Protein AF-A0A0N8T331-F1 (afdb_monomer)

Organism: NCBI:txid129140

Sequence (113 aa):
MDAYASVGMPLGYHHWSYGKHFLSTEKSYSRGQMGLAYEIVINSDPCIAYLMEENTICMQALVVAHACYGHNSFFKGNYLFRTWTDASSIIDYLVFAKQYIMQCEERHGIDAV

Nearest PDB structures (foldseek):
  7fdc-assembly1_M  TM=2.637E-01  e=2.717E+00  Saccharomyces cerevisiae S288C

pLDDT: mean 72.86, std 17.27, range [33.56, 93.19]

InterPro domains:
  IPR007390 Sporulation stage V, protein R [PTHR30029] (1-113)
  IPR056174 SpoVR protein-like, N-terminal [PF04293] (1-113)

Foldseek 3Di:
DVLVLQVVQPHHDPDVVSVVVVVVVVVCVVVVVDPAWDKDWQLAVVIDIDTDPPDDPVRVVVCCCCRVVNPSVCLVPDPCNVVPPHRHCPNVVSVVVSVVVVVCCVVPNPVRD

Structure (mmCIF, N/CA/C/O backbone):
data_AF-A0A0N8T331-F1
#
_entry.id   AF-A0A0N8T331-F1
#
loop_
_atom_site.group_PDB
_atom_site.id
_atom_site.type_symbol
_atom_site.label_atom_id
_atom_site.label_alt_id
_atom_site.label_comp_id
_atom_site.label_asym_id
_atom_site.label_entity_id
_atom_site.label_seq_id
_atom_site.pdbx_PDB_ins_code
_atom_site.Cartn_x
_atom_site.Cartn_y
_atom_site.Cartn_z
_atom_site.occupancy
_atom_site.B_iso_or_equiv
_atom_site.auth_seq_id
_atom_site.auth_comp_id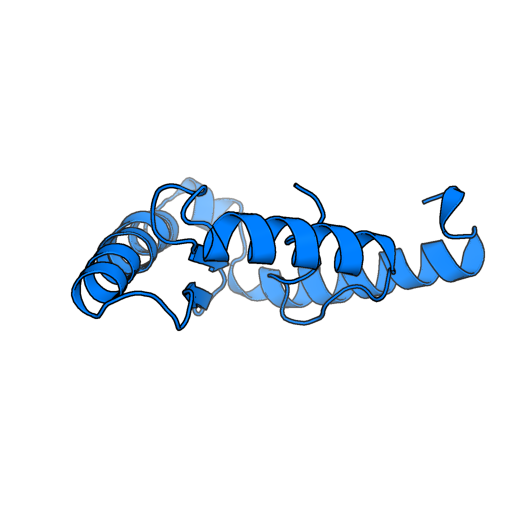
_atom_site.auth_asym_id
_atom_site.auth_atom_id
_atom_site.pdbx_PDB_model_num
ATOM 1 N N . MET A 1 1 ? 3.199 -15.869 -2.400 1.00 38.09 1 MET A N 1
ATOM 2 C CA . MET A 1 1 ? 3.435 -14.454 -2.046 1.00 38.09 1 MET A CA 1
ATOM 3 C C . MET A 1 1 ? 3.471 -13.552 -3.283 1.00 38.09 1 MET A C 1
ATOM 5 O O . MET A 1 1 ? 3.212 -12.371 -3.129 1.00 38.09 1 MET A O 1
ATOM 9 N N . ASP A 1 2 ? 3.626 -14.094 -4.499 1.00 39.03 2 ASP A N 1
ATOM 10 C CA . ASP A 1 2 ? 3.737 -13.302 -5.745 1.00 39.03 2 ASP A CA 1
ATOM 11 C C . ASP A 1 2 ? 2.418 -12.914 -6.438 1.00 39.03 2 ASP A C 1
ATOM 13 O O . ASP A 1 2 ? 2.415 -12.113 -7.366 1.00 39.03 2 ASP A O 1
ATOM 17 N N . ALA A 1 3 ? 1.269 -13.433 -5.993 1.00 33.56 3 ALA A N 1
ATOM 18 C CA . ALA A 1 3 ? -0.027 -13.146 -6.624 1.00 33.56 3 ALA A CA 1
ATOM 19 C C . ALA A 1 3 ? -0.638 -11.785 -6.245 1.00 33.56 3 ALA A C 1
ATOM 21 O O . ALA A 1 3 ? -1.575 -11.348 -6.896 1.00 33.56 3 ALA A O 1
ATOM 22 N N . TYR A 1 4 ? -0.121 -11.119 -5.208 1.00 42.78 4 TYR A N 1
ATOM 23 C CA . TYR A 1 4 ? -0.595 -9.795 -4.780 1.00 42.78 4 TYR A CA 1
ATOM 24 C C . TYR A 1 4 ? 0.462 -8.698 -4.929 1.00 42.78 4 TYR A C 1
ATOM 26 O O . TYR A 1 4 ? 0.085 -7.534 -4.985 1.00 42.78 4 TYR A O 1
ATOM 34 N N . ALA A 1 5 ? 1.741 -9.028 -5.157 1.00 38.44 5 ALA A N 1
ATOM 35 C CA . ALA A 1 5 ? 2.649 -8.090 -5.830 1.00 38.44 5 ALA A CA 1
ATOM 36 C C . ALA A 1 5 ? 2.100 -7.708 -7.222 1.00 38.44 5 ALA A C 1
ATOM 38 O O . ALA A 1 5 ? 2.343 -6.609 -7.713 1.00 38.44 5 ALA A O 1
ATOM 39 N N . SER A 1 6 ? 1.281 -8.587 -7.812 1.00 40.12 6 SER A N 1
ATOM 40 C CA . SER A 1 6 ? 0.601 -8.377 -9.083 1.00 40.12 6 SER A CA 1
ATOM 41 C C . SER A 1 6 ? -0.849 -7.895 -9.016 1.00 40.12 6 SER A C 1
ATOM 43 O O . SER A 1 6 ? -1.425 -7.662 -10.072 1.00 40.12 6 SER A O 1
ATOM 45 N N . VAL A 1 7 ? -1.438 -7.697 -7.830 1.00 42.94 7 VAL A N 1
ATOM 46 C CA . VAL A 1 7 ? -2.817 -7.169 -7.671 1.00 42.94 7 VAL A CA 1
ATOM 47 C C . VAL A 1 7 ? -2.865 -5.949 -6.738 1.00 42.94 7 VAL A C 1
ATOM 49 O O . VAL A 1 7 ? -3.722 -5.090 -6.897 1.00 42.94 7 VAL A O 1
ATOM 52 N N . GLY A 1 8 ? -1.921 -5.835 -5.800 1.00 40.72 8 GLY A N 1
ATOM 53 C CA . GLY A 1 8 ? -1.777 -4.714 -4.868 1.00 40.72 8 GLY A CA 1
ATOM 54 C C . GLY A 1 8 ? -0.945 -3.546 -5.398 1.00 40.72 8 GLY A C 1
ATOM 55 O O . GLY A 1 8 ? -0.980 -2.476 -4.805 1.00 40.72 8 GLY A O 1
ATOM 56 N N . MET A 1 9 ? -0.216 -3.704 -6.509 1.00 41.25 9 MET A N 1
ATOM 57 C CA . MET A 1 9 ? 0.255 -2.543 -7.267 1.00 41.25 9 MET A CA 1
ATOM 58 C C . MET A 1 9 ? -0.919 -1.999 -8.093 1.00 41.25 9 MET A C 1
ATOM 60 O O . MET A 1 9 ? -1.657 -2.811 -8.653 1.00 41.25 9 MET A O 1
ATOM 64 N N . PRO A 1 10 ? -1.060 -0.673 -8.278 1.00 41.34 10 PRO A N 1
ATOM 65 C CA . PRO A 1 10 ? -2.130 -0.056 -9.079 1.00 41.34 10 PRO A CA 1
ATOM 66 C C . PRO A 1 10 ? -2.254 -0.553 -10.535 1.00 41.34 10 PRO A C 1
ATOM 68 O O . PRO A 1 10 ? -3.116 -0.095 -11.279 1.00 41.34 10 PRO A O 1
ATOM 71 N N . LEU A 1 11 ? -1.371 -1.449 -10.980 1.00 46.28 11 LEU A N 1
ATOM 72 C CA . LEU A 1 11 ? -1.243 -1.930 -12.343 1.00 46.28 11 LEU A CA 1
ATOM 73 C C . LEU A 1 11 ? -0.886 -3.426 -12.327 1.00 46.28 11 LEU A C 1
ATOM 75 O O . LEU A 1 11 ? 0.288 -3.778 -12.292 1.00 46.28 11 LEU A O 1
ATOM 79 N N . GLY A 1 12 ? -1.870 -4.321 -12.411 1.00 50.12 12 GLY A N 1
ATOM 80 C CA . GLY A 1 12 ? -1.619 -5.764 -12.301 1.00 50.12 12 GLY A CA 1
ATOM 81 C C . GLY A 1 12 ? -0.808 -6.405 -13.439 1.00 50.12 12 GLY A C 1
ATOM 82 O O . GLY A 1 12 ? -0.708 -5.840 -14.531 1.00 50.12 12 GLY A O 1
ATOM 83 N N . TYR A 1 13 ? -0.207 -7.575 -13.184 1.00 47.69 13 TYR A N 1
ATOM 84 C CA . TYR A 1 13 ? 0.552 -8.361 -14.178 1.00 47.69 13 TYR A CA 1
ATOM 85 C C . TYR A 1 13 ? -0.351 -9.416 -14.843 1.00 47.69 13 TYR A C 1
ATOM 87 O O . TYR A 1 13 ? -1.087 -10.133 -14.167 1.00 47.69 13 TYR A O 1
ATOM 95 N N . HIS A 1 14 ? -0.285 -9.546 -16.171 1.00 48.28 14 HIS A N 1
ATOM 96 C CA . HIS A 1 14 ? -1.210 -10.348 -16.989 1.00 48.28 14 HIS A CA 1
ATOM 97 C C . HIS A 1 14 ? -0.828 -11.837 -17.136 1.00 48.28 14 HIS A C 1
ATOM 99 O O . HIS A 1 14 ? -1.019 -12.419 -18.202 1.00 48.28 14 HIS A O 1
ATOM 105 N N . HIS A 1 15 ? -0.301 -12.495 -16.099 1.00 55.47 15 HIS A N 1
ATOM 106 C CA . HIS A 1 15 ? 0.055 -13.917 -16.209 1.00 55.47 15 HIS A CA 1
ATOM 107 C C . HIS A 1 15 ? -1.053 -14.845 -15.675 1.00 55.47 15 HIS A C 1
ATOM 109 O O . HIS A 1 15 ? -1.547 -14.693 -14.558 1.00 55.47 15 HIS A O 1
ATOM 115 N N . TRP A 1 16 ? -1.429 -15.857 -16.463 1.00 45.78 16 TRP A N 1
ATOM 116 C CA . TRP A 1 16 ? -2.507 -16.818 -16.165 1.00 45.78 16 TRP A CA 1
ATOM 117 C C . TRP A 1 16 ? -2.305 -17.602 -14.853 1.00 45.78 16 TRP A C 1
ATOM 119 O O . TRP A 1 16 ? -3.278 -17.998 -14.203 1.00 45.78 16 TRP A O 1
ATOM 129 N N . SER A 1 17 ? -1.054 -17.803 -14.419 1.00 48.38 17 SER A N 1
ATOM 130 C CA . SER A 1 17 ? -0.747 -18.391 -13.109 1.00 48.38 17 SER A CA 1
ATOM 131 C C . SER A 1 17 ? -1.232 -17.517 -11.950 1.00 48.38 17 SER A C 1
ATOM 133 O O . SER A 1 17 ? -1.720 -18.059 -10.959 1.00 48.38 17 SER A O 1
ATOM 135 N N . TYR A 1 18 ? -1.211 -16.187 -12.095 1.00 57.53 18 TYR A N 1
ATOM 136 C CA . TYR A 1 18 ? -1.748 -15.268 -11.087 1.00 57.53 18 TYR A CA 1
ATOM 137 C C . TYR A 1 18 ? -3.269 -15.369 -10.974 1.00 57.53 18 TYR A C 1
ATOM 139 O O . TYR A 1 18 ? -3.785 -15.386 -9.861 1.00 57.53 18 TYR A O 1
ATOM 147 N N . GLY A 1 19 ? -3.985 -15.571 -12.086 1.00 48.28 19 GLY A N 1
ATOM 148 C CA . GLY A 1 19 ? -5.431 -15.826 -12.066 1.00 48.28 19 GLY A CA 1
ATOM 149 C C . GLY A 1 19 ? -5.808 -17.096 -11.291 1.00 48.28 19 GLY A C 1
ATOM 150 O O . GLY A 1 19 ? -6.764 -17.098 -10.519 1.00 48.28 19 GLY A O 1
ATOM 151 N N . LYS A 1 20 ? -5.017 -18.173 -11.417 1.00 51.69 20 LYS A N 1
ATOM 152 C CA . LYS A 1 20 ? -5.221 -19.410 -10.636 1.00 51.69 20 LYS A CA 1
ATOM 153 C C . LYS A 1 20 ? -4.972 -19.200 -9.140 1.00 51.69 20 LYS A C 1
ATOM 155 O O . LYS A 1 20 ? -5.724 -19.725 -8.320 1.00 51.69 20 LYS A O 1
ATOM 160 N N . HIS A 1 21 ? -3.942 -18.436 -8.777 1.00 56.16 21 HIS A N 1
ATOM 161 C CA . HIS A 1 21 ? -3.662 -18.113 -7.377 1.00 56.16 21 HIS A CA 1
ATOM 162 C C . HIS A 1 21 ? -4.710 -17.176 -6.776 1.00 56.16 21 HIS A C 1
ATOM 164 O O . HIS A 1 21 ? -5.139 -17.415 -5.651 1.00 56.16 21 HIS A O 1
ATOM 170 N N . PHE A 1 22 ? -5.178 -16.184 -7.534 1.00 58.62 22 PHE A N 1
ATOM 171 C CA . PHE A 1 22 ? -6.300 -15.329 -7.156 1.00 58.62 22 PHE A CA 1
ATOM 172 C C . PHE A 1 22 ? -7.546 -16.166 -6.852 1.00 58.62 22 PHE A C 1
ATOM 174 O O . PHE A 1 22 ? -8.064 -16.104 -5.743 1.00 58.62 22 PHE A O 1
ATOM 181 N N . LEU A 1 23 ? -7.944 -17.053 -7.772 1.00 53.72 23 LEU A N 1
ATOM 182 C CA . LEU A 1 23 ? -9.081 -17.958 -7.571 1.00 53.72 23 LEU A CA 1
ATOM 183 C C . LEU A 1 23 ? -8.895 -18.882 -6.357 1.00 53.72 23 LEU A C 1
ATOM 185 O O . LEU A 1 23 ? -9.863 -19.191 -5.668 1.00 53.72 23 LEU A O 1
ATOM 189 N N . SER A 1 24 ? -7.670 -19.333 -6.077 1.00 60.94 24 SER A N 1
ATOM 190 C CA . SER A 1 24 ? -7.367 -20.150 -4.896 1.00 60.94 24 SER A CA 1
ATOM 191 C C . SER A 1 24 ? -7.519 -19.367 -3.589 1.00 60.94 24 SER A C 1
ATOM 193 O O . SER A 1 24 ? -8.048 -19.911 -2.617 1.00 60.94 24 SER A O 1
ATOM 195 N N . THR A 1 25 ? -7.064 -18.113 -3.552 1.00 58.69 25 THR A N 1
ATOM 196 C CA . THR A 1 25 ? -7.183 -17.233 -2.381 1.00 58.69 25 THR A CA 1
ATOM 197 C C . THR A 1 25 ? -8.634 -16.817 -2.162 1.00 58.69 25 THR A C 1
ATOM 199 O O . THR A 1 25 ? -9.156 -17.051 -1.076 1.00 58.69 25 THR A O 1
ATOM 202 N N . GLU A 1 26 ? -9.323 -16.349 -3.207 1.00 60.12 26 GLU A N 1
ATOM 203 C CA . GLU A 1 26 ? -10.768 -16.062 -3.220 1.00 60.12 26 GLU A CA 1
ATOM 204 C C . GLU A 1 26 ? -11.580 -17.244 -2.684 1.00 60.12 26 GLU A C 1
ATOM 206 O O . GLU A 1 26 ? -12.386 -17.119 -1.764 1.00 60.12 26 GLU A O 1
ATOM 211 N N . LYS A 1 27 ? -11.318 -18.449 -3.202 1.00 57.41 27 LYS A N 1
ATOM 212 C CA . LYS A 1 27 ? -12.024 -19.665 -2.784 1.00 57.41 27 LYS A CA 1
ATOM 213 C C . LYS A 1 27 ? -11.688 -20.083 -1.353 1.00 57.41 27 LYS A C 1
ATOM 215 O O . LYS A 1 27 ? -12.536 -20.673 -0.692 1.00 57.41 27 LYS A O 1
ATOM 220 N N . SER A 1 28 ? -10.484 -19.798 -0.861 1.00 59.97 28 SER A N 1
ATOM 221 C CA . SER A 1 28 ? -10.121 -20.047 0.542 1.00 59.97 28 SER A CA 1
ATOM 222 C C . SER A 1 28 ? -10.788 -19.033 1.478 1.00 59.97 28 SER A C 1
ATOM 224 O O . SER A 1 28 ? -11.231 -19.403 2.565 1.00 59.97 28 SER A O 1
ATOM 226 N N . TYR A 1 29 ? -10.936 -17.786 1.025 1.00 58.09 29 TYR A N 1
ATOM 227 C CA . TYR A 1 29 ? -11.601 -16.703 1.747 1.00 58.09 29 TYR A CA 1
ATOM 228 C C . TYR A 1 29 ? -13.121 -16.913 1.817 1.00 58.09 29 TYR A C 1
ATOM 230 O O . TYR A 1 29 ? -13.688 -16.951 2.905 1.00 58.09 29 TYR A O 1
ATOM 238 N N . SER A 1 30 ? -13.769 -17.199 0.681 1.00 59.84 30 SER A N 1
ATOM 239 C CA . SER A 1 30 ? -15.201 -17.537 0.592 1.00 59.84 30 SER A CA 1
ATOM 240 C C . SER A 1 30 ? -15.580 -18.741 1.465 1.00 59.84 30 SER A C 1
ATOM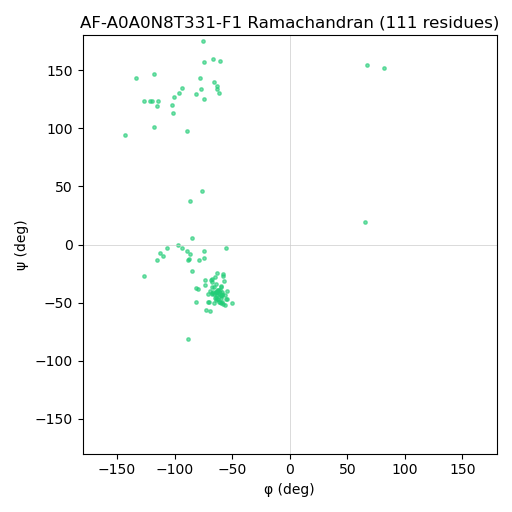 242 O O . SER A 1 30 ? -16.680 -18.812 2.010 1.00 59.84 30 SER A O 1
ATOM 244 N N . ARG A 1 31 ? -14.648 -19.683 1.652 1.00 60.12 31 ARG A N 1
ATOM 245 C CA . ARG A 1 31 ? -14.833 -20.860 2.515 1.00 60.12 31 ARG A CA 1
ATOM 246 C C . ARG A 1 31 ? -14.513 -20.602 3.991 1.00 60.12 31 ARG A C 1
ATOM 248 O O . ARG A 1 31 ? -14.514 -21.556 4.766 1.00 60.12 31 ARG A O 1
ATOM 255 N N . GLY A 1 32 ? -14.219 -19.359 4.379 1.00 57.62 32 GLY A N 1
ATOM 256 C CA . GLY A 1 32 ? -13.893 -18.974 5.754 1.00 57.62 32 GLY A CA 1
ATOM 257 C C . GLY A 1 32 ? -12.592 -19.587 6.281 1.00 57.62 32 GLY A C 1
ATOM 258 O O . GLY A 1 32 ? -12.410 -19.683 7.490 1.00 57.62 32 GLY A O 1
ATOM 259 N N . GLN A 1 33 ? -11.703 -20.052 5.392 1.00 55.81 33 GLN A N 1
ATOM 260 C CA . GLN A 1 33 ? -10.450 -20.723 5.761 1.00 55.81 33 GLN A CA 1
ATOM 261 C C . GLN A 1 33 ? -9.274 -19.752 5.941 1.00 55.81 33 GLN A C 1
ATOM 263 O O . GLN A 1 33 ? -8.200 -20.177 6.362 1.00 55.81 33 GLN A O 1
ATOM 268 N N . MET A 1 34 ? -9.461 -18.461 5.653 1.00 55.81 34 MET A N 1
ATOM 269 C CA . MET A 1 34 ? -8.507 -17.410 6.004 1.00 55.81 34 MET A CA 1
ATOM 270 C C . MET A 1 34 ? -9.005 -16.640 7.226 1.00 55.81 34 MET A C 1
ATOM 272 O O . MET A 1 34 ? -10.095 -16.072 7.219 1.00 55.81 34 MET A O 1
ATOM 276 N N . GLY A 1 35 ? -8.207 -16.666 8.293 1.00 53.19 35 GLY A N 1
ATOM 277 C CA . GLY A 1 35 ? -8.448 -15.882 9.497 1.00 53.19 35 GLY A CA 1
ATOM 278 C C . GLY A 1 35 ? -8.054 -14.418 9.296 1.00 53.19 35 GLY A C 1
ATOM 279 O O . GLY A 1 35 ? -6.946 -14.147 8.843 1.00 53.19 35 GLY A O 1
ATOM 280 N N . LEU A 1 36 ? -8.957 -13.528 9.725 1.00 56.94 36 LEU A N 1
ATOM 281 C CA . LEU A 1 36 ? -8.872 -12.059 9.765 1.00 56.94 36 LEU A CA 1
ATOM 282 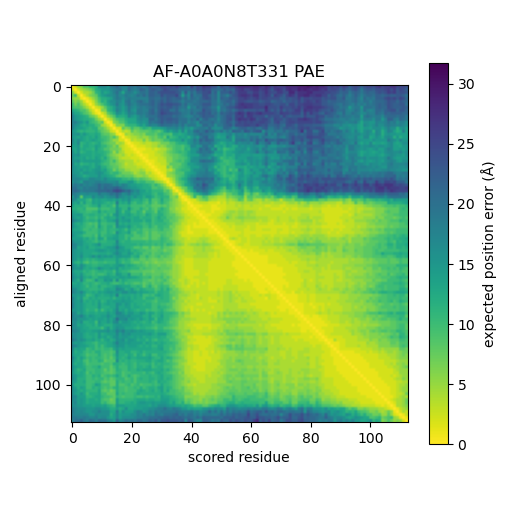C C . LEU A 1 36 ? -8.832 -11.328 8.413 1.00 56.94 36 LEU A C 1
ATOM 284 O O . LEU A 1 36 ? -8.476 -11.879 7.375 1.00 56.94 36 LEU A O 1
ATOM 288 N N . ALA A 1 37 ? -9.287 -10.073 8.463 1.00 59.78 37 ALA A N 1
ATOM 289 C CA . ALA A 1 37 ? -9.470 -9.223 7.300 1.00 59.78 37 ALA A CA 1
ATOM 290 C C . ALA A 1 37 ? -8.169 -8.965 6.557 1.00 59.78 37 ALA A C 1
ATOM 292 O O . ALA A 1 37 ? -7.159 -8.585 7.144 1.00 59.78 37 ALA A O 1
ATOM 293 N N . TYR A 1 38 ? -8.232 -9.170 5.247 1.00 64.38 38 TYR A N 1
ATOM 294 C CA . TYR A 1 38 ? -7.102 -8.952 4.368 1.00 64.38 38 TYR A CA 1
ATOM 295 C C . TYR A 1 38 ? -6.981 -7.461 4.029 1.00 64.38 38 TYR A C 1
ATOM 297 O O . TYR A 1 38 ? -7.959 -6.820 3.635 1.00 64.38 38 TYR A O 1
ATOM 305 N N . GLU A 1 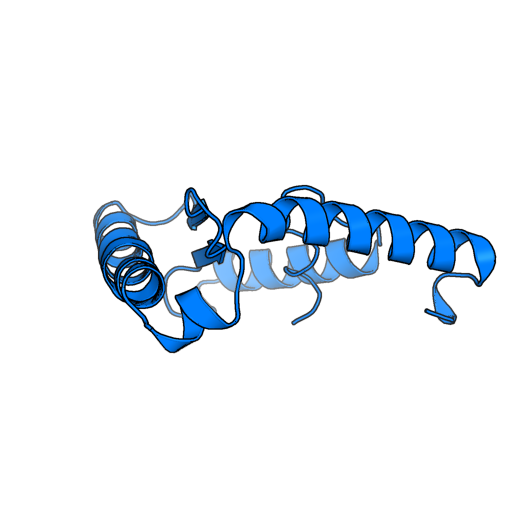39 ? -5.779 -6.918 4.196 1.00 71.12 39 GLU A N 1
ATOM 306 C CA . GLU A 1 39 ? -5.435 -5.528 3.906 1.00 71.12 39 GLU A CA 1
ATOM 307 C C . GLU A 1 39 ? -4.118 -5.468 3.124 1.00 71.12 39 GLU A C 1
ATOM 309 O O . GLU A 1 39 ? -3.194 -6.245 3.374 1.00 71.12 39 GLU A O 1
ATOM 314 N N . ILE A 1 40 ? -4.020 -4.537 2.174 1.00 80.50 40 ILE A N 1
ATOM 315 C CA . ILE A 1 40 ? -2.761 -4.197 1.500 1.00 80.50 40 ILE A CA 1
ATOM 316 C C . ILE A 1 40 ? -2.480 -2.728 1.769 1.00 80.50 40 ILE A C 1
ATOM 318 O O . ILE A 1 40 ? -3.295 -1.874 1.430 1.00 80.50 40 ILE A O 1
ATOM 322 N N . VAL A 1 41 ? -1.315 -2.433 2.344 1.00 82.06 41 VAL A N 1
ATOM 323 C CA . VAL A 1 41 ? -0.889 -1.065 2.656 1.00 82.06 41 VAL A CA 1
ATOM 324 C C . VAL A 1 41 ? 0.338 -0.711 1.829 1.00 82.06 41 VAL A C 1
ATOM 326 O O . VAL A 1 41 ? 1.391 -1.335 1.962 1.00 82.06 41 VAL A O 1
ATOM 329 N N . ILE A 1 42 ? 0.212 0.323 1.003 1.00 85.06 42 ILE A N 1
ATOM 330 C CA . ILE A 1 42 ? 1.325 0.969 0.315 1.00 85.06 42 ILE A CA 1
ATOM 331 C C . ILE A 1 42 ? 1.653 2.247 1.083 1.00 85.06 42 ILE A C 1
ATOM 333 O O . ILE A 1 42 ? 0.872 3.200 1.086 1.00 85.06 42 ILE A O 1
ATOM 337 N N . ASN A 1 43 ? 2.831 2.284 1.709 1.00 86.25 43 ASN A N 1
ATOM 338 C CA . ASN A 1 43 ? 3.332 3.451 2.443 1.00 86.25 43 ASN A CA 1
ATOM 339 C C . ASN A 1 43 ? 3.852 4.558 1.503 1.00 86.25 43 ASN A C 1
ATOM 341 O O . ASN A 1 43 ? 4.945 5.082 1.706 1.00 86.25 43 ASN A O 1
ATOM 345 N N . SER A 1 44 ? 3.087 4.883 0.461 1.00 86.38 44 SER A N 1
ATOM 346 C CA . SER A 1 44 ? 3.305 6.046 -0.401 1.00 86.38 44 SER A CA 1
ATOM 347 C C . SER A 1 44 ? 2.880 7.345 0.295 1.00 86.38 44 SER A C 1
ATOM 349 O O . SER A 1 44 ? 2.326 7.316 1.397 1.00 86.38 44 SER A O 1
ATOM 351 N N . ASP A 1 45 ? 3.115 8.489 -0.350 1.00 85.25 45 ASP A N 1
ATOM 352 C CA . ASP A 1 45 ? 2.597 9.790 0.089 1.00 85.25 45 ASP A CA 1
ATOM 353 C C . ASP A 1 45 ? 1.664 10.394 -0.986 1.00 85.25 45 ASP A C 1
ATOM 355 O O . ASP A 1 45 ? 2.160 10.895 -1.996 1.00 85.25 45 ASP A O 1
ATOM 359 N N . PRO A 1 46 ? 0.321 10.318 -0.832 1.00 88.25 46 PRO A N 1
ATOM 360 C CA . PRO A 1 46 ? -0.420 9.788 0.318 1.00 88.25 46 PRO A CA 1
ATOM 361 C C . PRO A 1 46 ? -0.400 8.252 0.401 1.00 88.25 46 PRO A C 1
ATOM 363 O O . PRO A 1 46 ? -0.233 7.560 -0.605 1.00 88.25 46 PRO A O 1
ATOM 366 N N . CYS A 1 47 ? -0.613 7.713 1.605 1.00 86.69 47 CYS A N 1
ATOM 367 C CA . CYS A 1 47 ? -0.721 6.269 1.822 1.00 86.69 47 CYS A CA 1
ATOM 368 C C . CYS A 1 47 ? -1.955 5.702 1.127 1.00 86.69 47 CYS A C 1
ATOM 370 O O . CYS A 1 47 ? -3.038 6.285 1.208 1.00 86.69 47 CYS A O 1
ATOM 372 N N . ILE A 1 48 ? -1.809 4.521 0.530 1.00 86.38 48 ILE A N 1
ATOM 373 C CA . ILE A 1 48 ? -2.908 3.789 -0.098 1.00 86.38 48 ILE A CA 1
ATOM 374 C C . ILE A 1 48 ? -3.139 2.504 0.693 1.00 86.38 48 ILE A C 1
ATOM 376 O O . ILE A 1 48 ? -2.220 1.707 0.866 1.00 86.38 48 ILE A O 1
ATOM 380 N N . ALA A 1 49 ? -4.363 2.307 1.177 1.00 85.50 49 ALA A N 1
ATOM 381 C CA . ALA A 1 49 ? -4.777 1.083 1.848 1.00 85.50 49 ALA A CA 1
ATOM 382 C C . ALA A 1 49 ? -5.955 0.461 1.093 1.00 85.50 49 ALA A C 1
ATOM 384 O O . ALA A 1 49 ? -6.981 1.112 0.899 1.00 85.50 49 ALA A O 1
ATOM 385 N N . TYR A 1 50 ? -5.802 -0.793 0.678 1.00 82.38 50 TYR A N 1
ATOM 386 C CA . TYR A 1 50 ? -6.868 -1.595 0.088 1.00 82.38 50 TYR A CA 1
ATOM 387 C C . TYR A 1 50 ? -7.426 -2.538 1.144 1.00 82.38 50 TYR A C 1
ATOM 389 O O . TYR A 1 50 ? -6.676 -3.279 1.781 1.00 82.38 50 TYR A O 1
ATOM 397 N N . LEU A 1 51 ? -8.742 -2.491 1.319 1.00 81.62 51 LEU A N 1
ATOM 398 C CA . LEU A 1 51 ? -9.491 -3.328 2.243 1.00 81.62 51 LEU A CA 1
ATOM 399 C C . LEU A 1 51 ? -10.469 -4.178 1.435 1.00 81.62 51 LEU A C 1
ATOM 401 O O . LEU A 1 51 ? -11.004 -3.711 0.429 1.00 81.62 51 LEU A O 1
ATOM 405 N N . MET A 1 52 ? -10.727 -5.401 1.893 1.00 80.56 52 MET A N 1
ATOM 406 C CA . MET A 1 52 ? -11.764 -6.248 1.296 1.00 80.56 52 MET A CA 1
ATOM 407 C C . MET A 1 52 ? -13.144 -5.603 1.454 1.00 80.56 52 MET A C 1
ATOM 409 O O . MET A 1 52 ? -13.481 -5.108 2.535 1.00 80.56 52 MET A O 1
ATOM 413 N N . GLU A 1 53 ? -13.951 -5.632 0.396 1.00 76.25 53 GLU A N 1
ATOM 414 C CA . GLU A 1 53 ? -15.302 -5.058 0.398 1.00 76.25 53 GLU A CA 1
ATOM 415 C C . GLU A 1 53 ? -16.244 -5.850 1.320 1.00 76.25 53 GLU A C 1
ATOM 417 O O . GLU A 1 53 ? -17.087 -5.272 2.002 1.00 76.25 53 GLU A O 1
ATOM 422 N N . GLU A 1 54 ? -16.035 -7.163 1.437 1.00 76.56 54 GLU A N 1
ATOM 423 C CA . GLU A 1 54 ? -16.873 -8.093 2.202 1.00 76.56 54 GLU A CA 1
ATOM 424 C C . GLU A 1 54 ? -16.689 -7.980 3.724 1.00 76.56 54 GLU A C 1
ATOM 426 O O . GLU A 1 54 ? -17.388 -8.643 4.497 1.00 76.56 54 GLU A O 1
ATOM 431 N N . ASN A 1 55 ? -15.742 -7.161 4.188 1.00 78.75 55 ASN A N 1
ATOM 432 C CA . ASN A 1 55 ? -15.536 -6.939 5.611 1.00 78.75 55 ASN A CA 1
ATOM 433 C C . ASN A 1 55 ? -16.777 -6.287 6.240 1.00 78.75 55 ASN A C 1
ATOM 435 O O . ASN A 1 55 ? -17.302 -5.282 5.760 1.00 78.75 55 ASN A O 1
ATOM 439 N N . THR A 1 56 ? -17.208 -6.814 7.390 1.00 86.44 56 THR A N 1
ATOM 44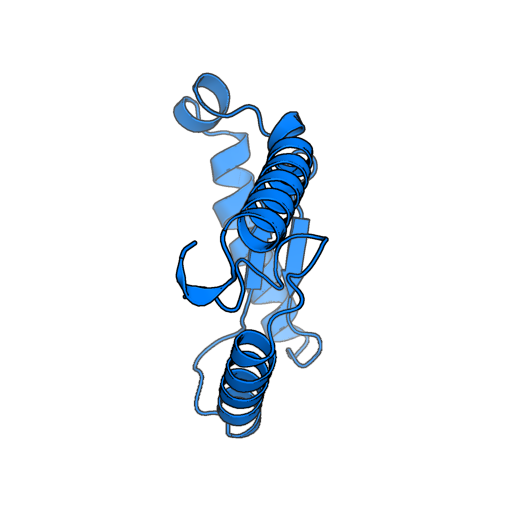0 C CA . THR A 1 56 ? -18.245 -6.165 8.206 1.00 86.44 56 THR A CA 1
ATOM 441 C C . THR A 1 56 ? -17.789 -4.774 8.644 1.00 86.44 56 THR A C 1
ATOM 443 O O . THR A 1 56 ? -16.594 -4.519 8.756 1.00 86.44 56 THR A O 1
ATOM 446 N N . ILE A 1 57 ? -18.718 -3.877 8.985 1.00 90.06 57 ILE A N 1
ATOM 447 C CA . ILE A 1 57 ? -18.373 -2.516 9.441 1.00 90.06 57 ILE A CA 1
ATOM 448 C C . ILE A 1 57 ? -17.397 -2.537 10.629 1.00 90.06 57 ILE A C 1
ATOM 450 O O . ILE A 1 57 ? -16.451 -1.754 10.666 1.00 90.06 57 ILE A O 1
ATOM 454 N N . CYS A 1 58 ? -17.581 -3.456 11.583 1.00 89.00 58 CYS A N 1
ATOM 455 C CA . CYS A 1 58 ? -16.661 -3.610 12.712 1.00 89.00 58 CYS A CA 1
ATOM 456 C C . CYS A 1 58 ? -15.256 -4.016 12.253 1.00 89.00 58 CYS A C 1
ATOM 458 O O . CYS A 1 58 ? -14.266 -3.515 12.780 1.00 89.00 58 CYS A O 1
ATOM 460 N N . MET A 1 59 ? -15.173 -4.902 11.263 1.00 86.44 59 MET A N 1
ATOM 461 C CA . MET A 1 59 ? -13.907 -5.340 10.698 1.00 86.44 59 MET A CA 1
ATOM 462 C C . MET A 1 59 ? -13.242 -4.230 9.877 1.00 86.44 59 MET A C 1
ATOM 464 O O . MET A 1 59 ? -12.055 -3.989 10.056 1.00 86.44 59 MET A O 1
ATOM 468 N N . GLN A 1 60 ? -14.003 -3.492 9.063 1.00 87.06 60 GLN A N 1
ATOM 469 C CA . GLN A 1 60 ? -13.508 -2.310 8.351 1.00 87.06 60 GLN A CA 1
ATOM 470 C C . GLN A 1 60 ? -12.913 -1.298 9.337 1.00 87.06 60 GLN A C 1
ATOM 472 O O . GLN A 1 60 ? -11.794 -0.831 9.151 1.00 87.06 60 GLN A O 1
ATOM 477 N N . ALA A 1 61 ? -13.621 -1.004 10.432 1.00 90.56 61 ALA A N 1
ATOM 478 C CA . ALA A 1 61 ? -13.133 -0.088 11.458 1.00 90.56 61 ALA A CA 1
ATOM 479 C C . ALA A 1 61 ? -11.836 -0.585 12.118 1.00 90.56 61 ALA A C 1
ATOM 481 O O . ALA A 1 61 ? -10.911 0.203 12.313 1.00 90.56 61 ALA A O 1
ATOM 482 N N . LEU A 1 62 ? -11.750 -1.882 12.434 1.00 89.62 62 LEU A N 1
ATOM 483 C CA . LEU A 1 62 ? -10.554 -2.487 13.021 1.00 89.62 62 LEU A CA 1
ATOM 484 C C . LEU A 1 62 ? -9.351 -2.401 12.074 1.00 89.62 62 LEU A C 1
ATOM 486 O O . LEU A 1 62 ? -8.276 -1.992 12.499 1.00 89.62 62 LEU A O 1
ATOM 490 N N . VAL A 1 63 ? -9.545 -2.750 10.804 1.00 87.31 63 VAL A N 1
ATOM 491 C CA . VAL A 1 63 ? -8.520 -2.729 9.752 1.00 87.31 63 VAL A CA 1
ATOM 492 C C . VAL A 1 63 ? -8.042 -1.306 9.490 1.00 87.31 63 VAL A C 1
ATOM 494 O O . VAL A 1 63 ? -6.846 -1.051 9.517 1.00 87.31 63 VAL A O 1
ATOM 497 N N . VAL A 1 64 ? -8.949 -0.334 9.338 1.00 89.50 64 VAL A N 1
ATOM 498 C 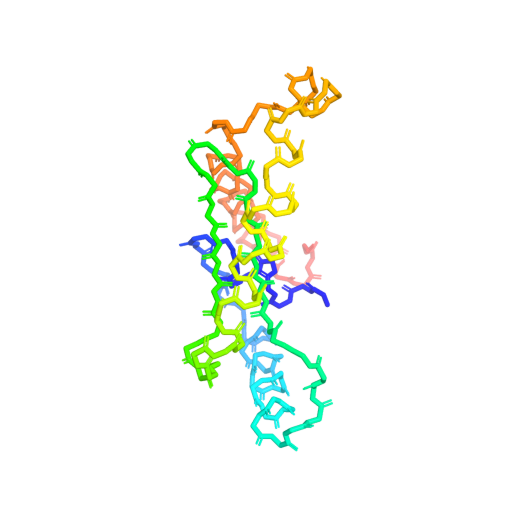CA . VAL A 1 64 ? -8.564 1.080 9.180 1.00 89.50 64 VAL A CA 1
ATOM 499 C C . VAL A 1 64 ? -7.771 1.568 10.397 1.00 89.50 64 VAL A C 1
ATOM 501 O O . VAL A 1 64 ? -6.748 2.239 10.243 1.00 89.50 64 VAL A O 1
ATOM 504 N N . ALA A 1 65 ? -8.206 1.227 11.613 1.00 89.88 65 ALA A N 1
ATOM 505 C CA . ALA A 1 65 ? -7.484 1.585 12.830 1.00 89.88 65 ALA A CA 1
ATOM 506 C C . ALA A 1 65 ? -6.090 0.932 12.891 1.00 89.88 65 ALA A C 1
ATOM 508 O O . ALA A 1 65 ? -5.111 1.593 13.230 1.00 89.88 65 ALA A O 1
ATOM 509 N N . HIS A 1 66 ? -5.984 -0.345 12.535 1.00 89.38 66 HIS A N 1
ATOM 510 C CA . HIS A 1 66 ? -4.734 -1.099 12.545 1.00 89.38 66 HIS A CA 1
ATOM 511 C C . HIS A 1 66 ? -3.750 -0.620 11.465 1.00 89.38 66 HIS A C 1
ATOM 513 O O . HIS A 1 66 ? -2.631 -0.198 11.771 1.00 89.38 66 HIS A O 1
ATOM 519 N N . ALA A 1 67 ? -4.187 -0.640 10.211 1.00 88.00 67 ALA A N 1
ATOM 520 C CA . ALA A 1 67 ? -3.383 -0.380 9.029 1.00 88.00 67 ALA A CA 1
ATOM 521 C C . ALA A 1 67 ? -3.026 1.103 8.891 1.00 88.00 67 ALA A C 1
ATOM 523 O O . ALA A 1 67 ? -1.852 1.482 8.834 1.00 88.00 67 ALA A O 1
ATOM 524 N N . CYS A 1 68 ? -4.051 1.960 8.864 1.00 87.94 68 CYS A N 1
ATOM 525 C CA . CYS A 1 68 ? -3.890 3.378 8.560 1.00 87.94 68 CYS A CA 1
ATOM 526 C C . CYS A 1 68 ? -3.427 4.152 9.798 1.00 87.94 68 CYS A C 1
ATOM 528 O O . CYS A 1 68 ? -2.450 4.899 9.745 1.00 87.94 68 CYS A O 1
ATOM 530 N N . TYR A 1 69 ? -4.098 3.961 10.936 1.00 88.19 69 TYR A N 1
ATOM 531 C CA . TYR A 1 69 ? -3.758 4.697 12.159 1.00 88.19 69 TYR A CA 1
ATOM 532 C C . TYR A 1 69 ? -2.625 4.062 12.971 1.00 88.19 69 TYR A C 1
ATOM 534 O O . TYR A 1 69 ? -1.961 4.776 13.721 1.00 88.19 69 TYR A O 1
ATOM 542 N N . GLY A 1 70 ? -2.370 2.763 12.817 1.00 88.00 70 GLY A N 1
ATOM 543 C CA . GLY A 1 70 ? -1.242 2.082 13.446 1.00 88.00 70 GLY A CA 1
ATOM 544 C C . GLY A 1 70 ? 0.007 2.143 12.575 1.00 88.00 70 GLY A C 1
ATOM 545 O O . GLY A 1 70 ? 0.891 2.975 12.789 1.00 88.00 70 GLY A O 1
ATOM 546 N N . HIS A 1 71 ? 0.090 1.247 11.592 1.00 87.62 71 HIS A N 1
ATOM 547 C CA . HIS A 1 71 ? 1.311 1.054 10.810 1.00 87.62 71 HIS A CA 1
ATOM 548 C C . HIS A 1 71 ? 1.672 2.278 9.966 1.00 87.62 71 HIS A C 1
ATOM 550 O O . HIS A 1 71 ? 2.806 2.752 10.040 1.00 87.62 71 HIS A O 1
ATOM 556 N N . ASN A 1 72 ? 0.734 2.832 9.194 1.00 87.06 72 ASN A N 1
ATOM 557 C CA . ASN A 1 72 ? 1.069 3.945 8.308 1.00 87.06 72 ASN A CA 1
ATOM 558 C C . ASN A 1 72 ? 1.465 5.215 9.080 1.00 87.06 72 ASN A C 1
ATOM 560 O O . ASN A 1 72 ? 2.472 5.851 8.760 1.00 87.06 72 ASN A O 1
ATOM 564 N N . SER A 1 73 ? 0.736 5.533 10.152 1.00 87.94 73 SER A N 1
ATOM 565 C CA . SER A 1 73 ? 1.099 6.618 11.072 1.00 87.94 73 SER A CA 1
ATOM 566 C C . SER A 1 73 ? 2.509 6.436 11.652 1.00 87.94 73 SER A C 1
ATOM 568 O O . SER A 1 73 ? 3.306 7.379 11.663 1.00 87.94 73 SER A O 1
ATOM 570 N N . PHE A 1 74 ? 2.862 5.207 12.055 1.00 90.44 74 PHE A N 1
ATOM 571 C CA . PHE A 1 74 ? 4.213 4.881 12.512 1.00 90.44 74 PHE A CA 1
ATOM 572 C C . PHE A 1 74 ? 5.264 5.156 11.429 1.00 90.44 74 PHE A C 1
ATOM 574 O O . PHE A 1 74 ? 6.241 5.854 11.702 1.00 90.44 74 PHE A O 1
ATOM 581 N N . PHE A 1 75 ? 5.064 4.669 10.200 1.00 88.19 75 PHE A N 1
ATOM 582 C CA . PHE A 1 75 ? 6.018 4.880 9.106 1.00 88.19 75 PHE A CA 1
ATOM 583 C C . PHE A 1 75 ? 6.185 6.360 8.756 1.00 88.19 75 PHE A C 1
ATOM 585 O O . PHE A 1 75 ? 7.313 6.817 8.576 1.00 88.19 75 PHE A O 1
ATOM 592 N N . LYS A 1 76 ? 5.099 7.142 8.768 1.00 87.81 76 LYS A N 1
ATOM 593 C CA . LYS A 1 76 ? 5.145 8.590 8.520 1.00 87.81 76 LYS A CA 1
ATOM 594 C C . LYS A 1 76 ? 6.023 9.339 9.529 1.00 87.81 76 LYS A C 1
ATOM 596 O O . LYS A 1 76 ? 6.701 10.298 9.165 1.00 87.81 76 LYS A O 1
ATOM 601 N N . GLY A 1 77 ? 6.015 8.918 10.794 1.00 87.62 77 GLY A N 1
ATOM 602 C CA . GLY A 1 77 ? 6.834 9.509 11.857 1.00 87.62 77 GLY A CA 1
ATOM 603 C C . GLY A 1 77 ? 8.233 8.902 12.003 1.00 87.62 77 GLY A C 1
ATOM 604 O O . GLY A 1 77 ? 9.077 9.473 12.694 1.00 87.62 77 GLY A O 1
ATOM 605 N N . ASN A 1 78 ? 8.501 7.755 11.378 1.00 92.19 78 ASN A N 1
ATOM 606 C CA . ASN A 1 78 ? 9.719 6.993 11.610 1.00 92.19 78 ASN A CA 1
ATOM 607 C C . ASN A 1 78 ? 10.946 7.650 10.956 1.00 92.19 78 ASN A C 1
ATOM 609 O O . ASN A 1 78 ? 10.988 7.885 9.749 1.00 92.19 78 ASN A O 1
ATOM 613 N N . TYR A 1 79 ? 11.980 7.903 11.761 1.00 93.19 79 TYR A N 1
ATOM 614 C CA . TYR A 1 79 ? 13.214 8.542 11.303 1.00 93.19 79 TYR A CA 1
ATOM 615 C C . TYR A 1 79 ? 13.926 7.752 10.196 1.00 93.19 79 TYR A C 1
ATOM 617 O O . TYR A 1 79 ? 14.350 8.341 9.203 1.00 93.19 79 TYR A O 1
ATOM 625 N N . LEU A 1 80 ? 14.042 6.428 10.340 1.00 92.44 80 LEU A N 1
ATOM 626 C CA . LEU A 1 80 ? 14.720 5.591 9.350 1.00 92.44 80 LEU A CA 1
ATOM 627 C C . LEU A 1 80 ? 13.937 5.551 8.040 1.00 92.44 80 LEU A C 1
ATOM 629 O O . LEU A 1 80 ? 14.535 5.711 6.981 1.00 92.44 80 LEU A O 1
ATOM 633 N N . PHE A 1 81 ? 12.612 5.418 8.113 1.00 89.69 81 PHE A N 1
ATOM 634 C CA . PHE A 1 81 ? 11.757 5.451 6.930 1.00 89.69 81 PHE A CA 1
ATOM 635 C C . PHE A 1 81 ? 11.921 6.773 6.174 1.00 89.69 81 PHE A C 1
ATOM 637 O O . PHE A 1 81 ? 12.239 6.767 4.996 1.00 89.69 81 PHE A O 1
ATOM 644 N N . ARG A 1 82 ? 11.842 7.915 6.865 1.00 89.31 82 ARG A N 1
ATOM 645 C CA . ARG A 1 82 ? 12.016 9.238 6.239 1.00 89.31 82 ARG A CA 1
ATOM 646 C C . ARG A 1 82 ? 13.418 9.499 5.686 1.00 89.31 82 ARG A C 1
ATOM 648 O O . ARG A 1 82 ? 13.565 10.315 4.786 1.00 89.31 82 ARG A O 1
ATOM 655 N N . THR A 1 83 ? 14.444 8.873 6.261 1.00 91.31 83 THR A N 1
ATOM 656 C CA . THR A 1 83 ? 15.840 9.075 5.839 1.00 91.31 83 THR A CA 1
ATOM 657 C C . THR A 1 83 ? 16.184 8.231 4.616 1.00 91.31 83 THR A C 1
ATOM 659 O O . THR A 1 83 ? 16.933 8.678 3.754 1.00 91.31 83 THR A O 1
ATOM 662 N N . TRP A 1 84 ? 15.647 7.011 4.546 1.00 90.81 84 TRP A N 1
ATOM 663 C CA . TRP A 1 84 ? 16.056 6.008 3.560 1.00 90.81 84 TRP A CA 1
ATOM 664 C C . TRP A 1 84 ? 14.982 5.664 2.532 1.00 90.81 84 TRP A C 1
ATOM 666 O O . TRP A 1 84 ? 15.253 4.913 1.602 1.00 90.81 84 TRP A O 1
ATOM 676 N N . THR A 1 85 ? 13.761 6.165 2.699 1.00 88.00 85 THR A N 1
ATOM 677 C CA . THR A 1 85 ? 12.644 5.920 1.787 1.00 88.00 85 THR A CA 1
ATOM 678 C C . THR A 1 85 ? 12.047 7.244 1.348 1.00 88.00 85 THR A C 1
ATOM 680 O O . THR A 1 85 ? 11.594 8.043 2.166 1.00 88.00 85 THR A O 1
ATOM 683 N N . ASP A 1 86 ? 12.008 7.456 0.038 1.00 90.81 86 ASP A N 1
ATOM 684 C CA . ASP A 1 86 ? 11.204 8.511 -0.557 1.00 90.81 86 ASP A CA 1
ATOM 685 C C . ASP A 1 86 ? 9.810 7.956 -0.866 1.00 90.81 86 ASP A C 1
ATOM 687 O O . ASP A 1 86 ? 9.587 7.287 -1.872 1.00 90.81 86 ASP A O 1
ATOM 691 N N . ALA A 1 87 ? 8.866 8.213 0.038 1.00 87.88 87 ALA A N 1
ATOM 692 C CA . ALA A 1 87 ? 7.497 7.724 -0.081 1.00 87.88 87 ALA A CA 1
ATOM 693 C C . ALA A 1 87 ? 6.756 8.282 -1.309 1.00 87.88 87 ALA A C 1
ATOM 695 O O . ALA A 1 87 ? 5.821 7.647 -1.800 1.00 87.88 87 ALA A O 1
ATOM 696 N N . SER A 1 88 ? 7.168 9.447 -1.820 1.00 89.12 88 SER A N 1
ATOM 697 C CA . SER A 1 88 ? 6.513 10.087 -2.963 1.00 89.12 88 SER A CA 1
ATOM 698 C C . SER A 1 88 ? 6.819 9.380 -4.287 1.00 89.12 88 SER A C 1
ATOM 700 O O . SER A 1 88 ? 5.952 9.303 -5.152 1.00 89.12 88 SER A O 1
ATOM 702 N N . SER A 1 89 ? 8.002 8.770 -4.412 1.00 88.81 89 SER A N 1
ATOM 703 C CA . SER A 1 89 ? 8.438 8.070 -5.626 1.00 88.81 89 SER A CA 1
ATOM 704 C C . SER A 1 89 ? 8.152 6.568 -5.626 1.00 88.81 89 SER A C 1
ATOM 706 O O . SER A 1 89 ? 8.381 5.909 -6.640 1.00 88.81 89 SER A O 1
ATOM 708 N N . ILE A 1 90 ? 7.607 6.003 -4.538 1.00 85.69 90 ILE A N 1
ATOM 709 C CA . ILE A 1 90 ? 7.270 4.568 -4.463 1.00 85.69 90 ILE A CA 1
ATOM 710 C C . ILE A 1 90 ? 6.358 4.161 -5.622 1.00 85.69 90 ILE A C 1
ATOM 712 O O . ILE A 1 90 ? 6.614 3.151 -6.272 1.00 85.69 90 ILE A O 1
ATOM 716 N N . ILE A 1 91 ? 5.307 4.937 -5.901 1.00 82.81 91 ILE A N 1
ATOM 717 C CA . ILE A 1 91 ? 4.348 4.593 -6.959 1.00 82.81 91 ILE A CA 1
ATOM 718 C C . ILE A 1 91 ? 5.029 4.606 -8.329 1.00 82.81 91 ILE A C 1
ATOM 720 O O . ILE A 1 91 ? 4.890 3.644 -9.083 1.00 82.81 91 ILE A O 1
ATOM 724 N N . ASP A 1 92 ? 5.825 5.632 -8.617 1.00 83.69 92 ASP A N 1
ATOM 725 C CA . ASP A 1 92 ? 6.560 5.739 -9.879 1.00 83.69 92 ASP A CA 1
ATOM 726 C C . ASP A 1 92 ? 7.569 4.598 -10.046 1.00 83.69 92 ASP A C 1
ATOM 728 O O . ASP A 1 92 ? 7.690 4.019 -11.127 1.00 83.69 92 ASP A O 1
ATOM 732 N N . TYR A 1 93 ? 8.243 4.209 -8.962 1.00 83.31 93 TYR A N 1
ATOM 733 C CA . TYR A 1 93 ? 9.161 3.076 -8.964 1.00 83.31 93 TYR A CA 1
ATOM 734 C C . TYR A 1 93 ? 8.442 1.754 -9.256 1.00 83.31 93 TYR A C 1
ATOM 736 O O . TYR A 1 93 ? 8.946 0.940 -10.028 1.00 83.31 93 TYR A O 1
ATOM 744 N N . LEU A 1 94 ? 7.247 1.542 -8.696 1.00 80.56 94 LEU A N 1
ATOM 745 C CA . LEU A 1 94 ? 6.434 0.353 -8.976 1.00 80.56 94 LEU A CA 1
ATOM 746 C C . LEU A 1 94 ? 5.990 0.307 -10.447 1.00 80.56 94 LEU A C 1
ATOM 748 O O . LEU A 1 94 ? 6.046 -0.752 -11.074 1.00 80.56 94 LEU A O 1
ATOM 752 N N . VAL A 1 95 ? 5.602 1.451 -11.023 1.00 82.06 95 VAL A N 1
ATOM 753 C CA . VAL A 1 95 ? 5.264 1.566 -12.454 1.00 82.06 95 VAL A CA 1
ATOM 754 C C . VAL A 1 95 ? 6.481 1.242 -13.323 1.00 82.06 95 VAL A C 1
ATOM 756 O O . VAL A 1 95 ? 6.372 0.457 -14.267 1.00 82.06 95 VAL A O 1
ATOM 759 N N . PHE A 1 96 ? 7.643 1.809 -12.992 1.00 84.88 96 PHE A N 1
ATOM 760 C CA . PHE A 1 96 ? 8.896 1.550 -13.696 1.00 84.88 96 PHE A CA 1
ATOM 761 C C . PHE A 1 96 ? 9.290 0.069 -13.631 1.00 84.88 96 PHE A C 1
ATOM 763 O O . PHE A 1 96 ? 9.555 -0.545 -14.665 1.00 84.88 96 PHE A O 1
ATOM 770 N N . ALA A 1 97 ? 9.279 -0.524 -12.435 1.00 82.81 97 ALA A N 1
ATOM 771 C CA . ALA A 1 97 ? 9.626 -1.927 -12.226 1.00 82.81 97 ALA A CA 1
ATOM 772 C C . ALA A 1 97 ? 8.714 -2.856 -13.036 1.00 82.81 97 ALA A C 1
ATOM 774 O O . ALA A 1 97 ? 9.20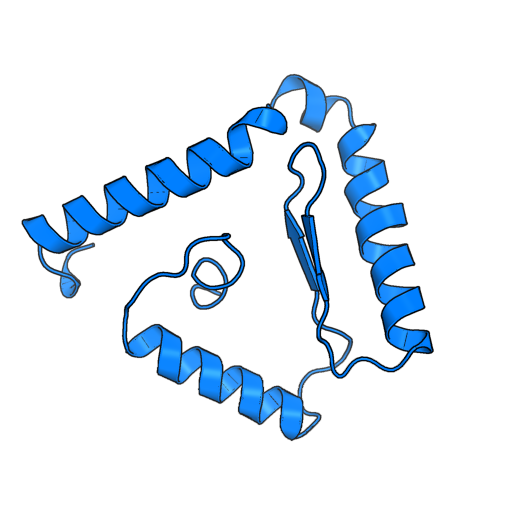0 -3.785 -13.681 1.00 82.81 97 ALA A O 1
ATOM 775 N N . LYS A 1 98 ? 7.409 -2.556 -13.085 1.00 76.50 98 LYS A N 1
ATOM 776 C CA . LYS A 1 98 ? 6.461 -3.283 -13.933 1.00 76.50 98 LYS A CA 1
ATOM 777 C C . LYS A 1 98 ? 6.851 -3.229 -15.404 1.00 76.50 98 LYS A C 1
ATOM 779 O O . LYS A 1 98 ? 6.898 -4.267 -16.058 1.00 76.50 98 LYS A O 1
ATOM 784 N N . GLN A 1 99 ? 7.099 -2.034 -15.935 1.00 78.12 99 GLN A N 1
ATOM 785 C CA . GLN A 1 99 ? 7.463 -1.872 -17.345 1.00 78.12 99 GLN A CA 1
ATOM 786 C C . GLN A 1 99 ? 8.760 -2.609 -17.674 1.00 78.12 99 GLN A C 1
ATOM 788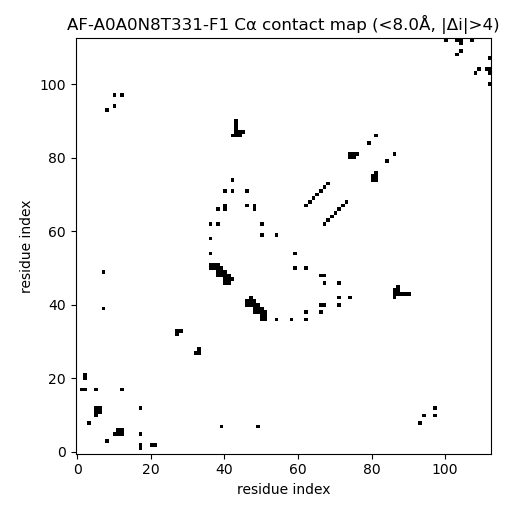 O O . GLN A 1 99 ? 8.852 -3.249 -18.719 1.00 78.12 99 GLN A O 1
ATOM 793 N N . TYR A 1 100 ? 9.737 -2.548 -16.772 1.00 82.69 100 TYR A N 1
ATOM 794 C CA . TYR A 1 100 ? 10.997 -3.258 -16.921 1.00 82.69 100 TYR A CA 1
ATOM 795 C C . TYR A 1 100 ? 10.790 -4.777 -16.976 1.00 82.69 100 TYR A C 1
ATOM 797 O O . TYR A 1 100 ? 11.262 -5.417 -17.912 1.00 82.69 100 TYR A O 1
ATOM 805 N N . ILE A 1 101 ? 10.027 -5.343 -16.033 1.00 78.88 101 ILE A N 1
ATOM 806 C CA . ILE A 1 101 ? 9.714 -6.779 -16.019 1.00 78.88 101 ILE A CA 1
ATOM 807 C C . ILE A 1 101 ? 8.991 -7.183 -17.307 1.00 78.88 101 ILE A C 1
ATOM 809 O O . ILE A 1 101 ? 9.408 -8.142 -17.946 1.00 78.88 101 ILE A O 1
ATOM 813 N N . MET A 1 102 ? 7.988 -6.418 -17.749 1.00 77.75 102 MET A N 1
ATOM 814 C CA . MET A 1 102 ? 7.274 -6.705 -19.001 1.00 77.75 102 MET A CA 1
ATOM 815 C C . MET A 1 102 ? 8.212 -6.729 -20.217 1.00 77.75 102 MET A C 1
ATOM 817 O O . MET A 1 102 ? 8.121 -7.621 -21.054 1.00 77.75 102 MET A O 1
ATOM 821 N N . GLN A 1 103 ? 9.149 -5.782 -20.312 1.00 81.50 103 GLN A N 1
ATOM 822 C CA . GLN A 1 103 ? 10.138 -5.764 -21.397 1.00 81.50 103 GLN A CA 1
ATOM 823 C C . GLN A 1 103 ? 11.097 -6.960 -21.327 1.00 81.50 103 GLN A C 1
ATOM 825 O O . GLN A 1 103 ? 11.503 -7.494 -22.362 1.00 81.50 103 GLN A O 1
ATOM 830 N N . CYS A 1 104 ? 11.475 -7.385 -20.120 1.00 81.06 104 CYS A N 1
ATOM 831 C CA . CYS A 1 104 ? 12.274 -8.588 -19.921 1.00 81.06 104 CYS A CA 1
ATOM 832 C C . CYS A 1 104 ? 11.505 -9.842 -20.354 1.00 81.06 104 CYS A C 1
ATOM 834 O O . CYS A 1 104 ? 12.066 -10.653 -21.090 1.00 81.06 104 CYS A O 1
ATOM 836 N N . GLU A 1 105 ? 10.235 -9.972 -19.962 1.00 80.75 105 GLU A N 1
ATOM 837 C CA . GLU A 1 105 ? 9.352 -11.078 -20.354 1.00 80.75 105 GLU A CA 1
ATOM 838 C C . GLU A 1 105 ? 9.190 -11.150 -21.883 1.00 80.75 105 GLU A C 1
ATOM 840 O O . GLU A 1 105 ? 9.302 -12.231 -22.461 1.00 80.75 105 GLU A O 1
ATOM 845 N N . GLU A 1 106 ? 9.007 -10.009 -22.563 1.00 81.19 106 GLU A N 1
ATOM 846 C CA . GLU A 1 106 ? 8.938 -9.939 -24.032 1.00 81.19 106 GLU A CA 1
ATOM 847 C C . GLU A 1 106 ? 10.246 -10.375 -24.707 1.00 81.19 106 GLU A C 1
ATOM 849 O O . GLU A 1 106 ? 10.228 -11.062 -25.730 1.00 81.19 106 GLU A O 1
ATOM 854 N N . ARG A 1 107 ? 11.395 -9.970 -24.154 1.00 82.56 107 ARG A N 1
ATOM 855 C CA . ARG A 1 107 ? 12.709 -10.219 -24.763 1.00 82.56 107 ARG A CA 1
ATOM 856 C C . ARG A 1 107 ? 13.231 -11.632 -24.517 1.00 82.56 107 ARG A C 1
ATOM 858 O O . ARG A 1 107 ? 13.895 -12.187 -25.391 1.00 82.56 107 ARG A O 1
ATOM 865 N N . HIS A 1 108 ? 13.002 -12.179 -23.329 1.00 83.25 108 HIS A N 1
ATOM 866 C CA . HIS A 1 108 ? 13.629 -13.4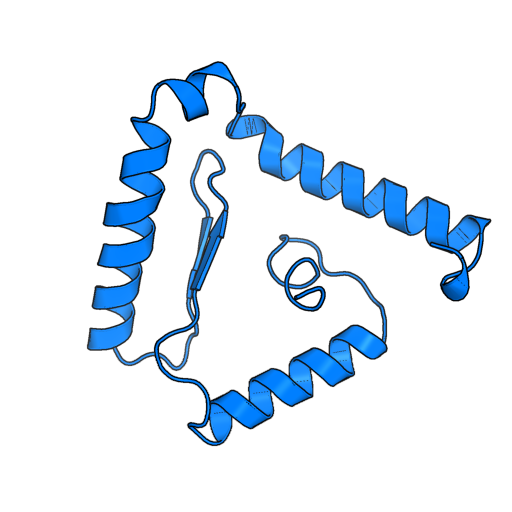21 -22.873 1.00 83.25 108 HIS A CA 1
ATOM 867 C C . HIS A 1 108 ? 12.651 -14.596 -22.770 1.00 83.25 108 HIS A C 1
ATOM 869 O O . HIS A 1 108 ? 13.090 -15.738 -22.645 1.00 83.25 108 HIS A O 1
ATOM 875 N N . GLY A 1 109 ? 11.348 -14.339 -22.904 1.00 72.75 109 GLY A N 1
ATOM 876 C CA . GLY A 1 109 ? 10.304 -15.320 -22.645 1.00 72.75 109 GLY A CA 1
ATOM 877 C C . GLY A 1 109 ? 9.982 -15.420 -21.153 1.00 72.75 109 GLY A C 1
ATOM 878 O O . GLY A 1 109 ? 10.828 -15.183 -20.294 1.00 72.75 109 GLY A O 1
ATOM 879 N N . ILE A 1 110 ? 8.736 -15.787 -20.853 1.00 64.94 110 ILE A N 1
ATOM 880 C CA . ILE A 1 110 ? 8.177 -15.772 -19.490 1.00 64.94 110 ILE A CA 1
ATOM 881 C C . ILE A 1 110 ? 8.845 -16.813 -18.575 1.00 64.94 110 ILE A C 1
ATOM 883 O O . ILE A 1 110 ? 8.960 -16.584 -17.381 1.00 64.94 110 ILE A O 1
ATOM 887 N N . ASP A 1 111 ? 9.327 -17.938 -19.114 1.00 67.50 111 ASP A N 1
ATOM 888 C CA . ASP A 1 111 ? 9.978 -18.986 -18.307 1.00 67.50 111 ASP A CA 1
ATOM 889 C C . ASP A 1 111 ? 11.404 -18.613 -17.847 1.00 67.50 111 ASP A C 1
ATOM 891 O O . ASP A 1 111 ? 11.997 -19.327 -17.038 1.00 67.50 111 ASP A O 1
ATOM 895 N N . ALA A 1 112 ? 11.981 -17.534 -18.392 1.00 56.41 112 ALA A N 1
ATOM 896 C CA . ALA A 1 112 ? 13.374 -17.137 -18.180 1.00 56.41 112 ALA A CA 1
ATOM 897 C C . ALA A 1 112 ? 13.556 -15.908 -17.265 1.00 56.41 112 ALA A C 1
ATOM 899 O O . ALA A 1 112 ? 14.701 -15.527 -17.004 1.00 56.41 112 ALA A O 1
ATOM 900 N N . VAL A 1 113 ? 12.461 -15.289 -16.808 1.00 49.50 113 VAL A N 1
ATOM 901 C CA . VAL A 1 113 ? 12.415 -14.084 -15.954 1.00 49.50 113 VAL A CA 1
ATOM 902 C C . VAL A 1 113 ? 11.716 -14.427 -14.646 1.00 49.50 113 VAL A C 1
ATOM 904 O O . VAL A 1 113 ? 12.241 -14.010 -13.591 1.00 49.50 113 VAL A O 1
#

Solvent-accessible surface area (backbone atoms only — not comparable to full-atom values): 6708 Å² total; per-residue (Å²): 127,68,55,46,70,31,59,71,39,102,69,61,63,96,50,71,68,40,56,55,46,47,53,51,51,52,53,35,48,78,67,65,71,54,84,73,88,63,72,49,77,43,77,32,66,76,65,46,74,50,66,58,84,87,50,50,72,70,51,46,52,50,48,48,48,46,49,53,62,40,52,44,47,47,51,76,70,30,66,66,47,66,74,75,43,65,32,69,49,46,62,58,49,52,54,49,52,50,54,52,51,52,54,46,31,73,73,63,36,72,94,72,107

Mean predicted aligned error: 10.51 Å

Secondary structure (DSSP, 8-state):
-HHHHTTSSSS----HHHHHHHHHHHHHHHTT-S-S--EEEE--SS-EEEE-TTS-HHHHHHHIIIIIIIIIHHHHH-HHHHHH--TTTHHHHHHHHHHHHHHHHHHH-GGG-

Radius of gyration: 16.52 Å; Cα contacts (8 Å, |Δi|>4): 87; chains: 1; bounding box: 34×31×38 Å